Protein AF-A0A2H8TMP0-F1 (afdb_monomer)

Organism: NCBI:txid742174

Solvent-accessible surface area (backbone atoms only — not comparable to full-atom values): 11074 Å² total; per-residue (Å²): 130,72,68,74,51,62,49,35,22,49,79,47,75,59,90,95,45,82,45,76,42,84,32,70,68,44,37,45,66,55,44,53,64,48,29,54,49,44,22,52,50,39,60,74,67,67,59,86,64,59,90,84,58,78,95,50,99,81,73,74,83,62,83,86,60,62,72,85,33,55,68,43,33,42,49,52,23,41,54,64,54,39,77,79,48,58,71,69,58,41,55,52,44,39,62,72,67,71,54,81,86,74,75,82,75,85,64,93,67,77,91,74,78,91,70,84,85,77,88,81,79,88,76,91,76,86,89,80,91,82,91,79,82,90,71,94,69,84,75,82,72,47,74,66,56,52,52,53,53,56,72,48,68,86,60,81,59,75,70,63,77,74,55,83,88,126

pLDDT: mean 73.13, std 20.62, range [32.59, 95.75]

Radius of gyration: 30.81 Å; Cα contacts (8 Å, |Δi|>4): 69; chains: 1; bounding box: 45×56×95 Å

Structure (mmCIF, N/CA/C/O backbone):
data_AF-A0A2H8TMP0-F1
#
_entry.id   AF-A0A2H8TMP0-F1
#
loop_
_atom_site.group_PDB
_atom_site.id
_atom_site.type_symbol
_atom_site.label_atom_id
_atom_site.label_alt_id
_atom_site.label_comp_id
_atom_site.label_asym_id
_atom_site.label_entity_id
_atom_site.label_seq_id
_atom_site.pdbx_PDB_ins_code
_atom_site.Cartn_x
_atom_site.Cartn_y
_atom_site.Cartn_z
_atom_site.occupancy
_atom_site.B_iso_or_equiv
_atom_site.auth_seq_id
_atom_site.auth_comp_id
_atom_site.auth_asym_id
_atom_site.auth_atom_id
_atom_site.pdbx_PDB_model_num
ATOM 1 N N . GLU A 1 1 ? -9.820 -15.984 15.834 1.00 52.84 1 GLU A N 1
ATOM 2 C CA . GLU A 1 1 ? -9.566 -14.688 16.500 1.00 52.84 1 GLU A CA 1
ATOM 3 C C . GLU A 1 1 ? -9.460 -13.575 15.462 1.00 52.84 1 GLU A C 1
ATOM 5 O O . GLU A 1 1 ? -8.861 -13.791 14.416 1.00 52.84 1 GLU A O 1
ATOM 10 N N . LEU A 1 2 ? -10.019 -12.391 15.729 1.00 66.94 2 LEU A N 1
ATOM 11 C CA . LEU A 1 2 ? -9.933 -11.201 14.860 1.00 66.94 2 LEU A CA 1
ATOM 12 C C . LEU A 1 2 ? -8.581 -10.473 15.016 1.00 66.94 2 LEU A C 1
ATOM 14 O O . LEU A 1 2 ? -8.520 -9.249 15.112 1.00 66.94 2 LEU A O 1
ATOM 18 N N . SER A 1 3 ? -7.481 -11.224 15.083 1.00 77.44 3 SER A N 1
ATOM 19 C CA . SER A 1 3 ? -6.142 -10.696 15.383 1.00 77.44 3 SER A CA 1
ATOM 20 C C . SER A 1 3 ? -5.673 -9.680 14.338 1.00 77.4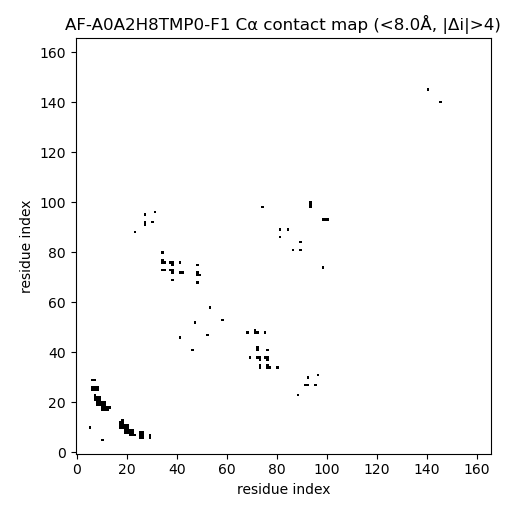4 3 SER A C 1
ATOM 22 O O . SER A 1 3 ? -5.032 -8.691 14.685 1.00 77.44 3 SER A O 1
ATOM 24 N N . ASN A 1 4 ? -6.097 -9.858 13.084 1.00 83.69 4 ASN A N 1
ATOM 25 C CA . ASN A 1 4 ? -5.810 -8.936 11.982 1.00 83.69 4 ASN A CA 1
ATOM 26 C C . ASN A 1 4 ? -6.542 -7.592 12.127 1.00 83.69 4 ASN A C 1
ATOM 28 O O . ASN A 1 4 ? -6.049 -6.568 11.668 1.00 83.69 4 ASN A O 1
ATOM 32 N N . LEU A 1 5 ? -7.698 -7.567 12.800 1.00 87.75 5 LEU A N 1
ATOM 33 C CA . LEU A 1 5 ? -8.506 -6.355 12.939 1.00 87.75 5 LEU A CA 1
ATOM 34 C C . LEU A 1 5 ? -7.856 -5.339 13.892 1.00 87.75 5 LEU A C 1
ATOM 36 O O . LEU A 1 5 ? -7.984 -4.137 13.686 1.00 87.75 5 LEU A O 1
ATOM 40 N N . LYS A 1 6 ? -7.072 -5.816 14.871 1.00 88.00 6 LYS A N 1
ATOM 41 C CA . LYS A 1 6 ? -6.282 -4.973 15.793 1.00 88.00 6 LYS A CA 1
ATOM 42 C C . LYS A 1 6 ? -5.271 -4.077 15.081 1.00 88.00 6 LYS A C 1
ATOM 44 O O . LYS A 1 6 ? -4.853 -3.075 15.646 1.00 88.00 6 LYS A O 1
ATOM 49 N N . GLN A 1 7 ? -4.871 -4.443 13.865 1.00 89.25 7 GLN A N 1
ATOM 50 C CA . GLN A 1 7 ? -3.881 -3.694 13.096 1.00 89.25 7 GLN A CA 1
ATOM 51 C C . GLN A 1 7 ? -4.466 -2.416 12.482 1.00 89.25 7 GLN A C 1
ATOM 53 O O . GLN A 1 7 ? -3.727 -1.474 12.241 1.00 89.25 7 GLN A O 1
ATOM 58 N N . ILE A 1 8 ? -5.782 -2.373 12.254 1.00 92.50 8 ILE A N 1
ATOM 59 C CA . ILE A 1 8 ? -6.472 -1.266 11.567 1.00 92.50 8 ILE A CA 1
ATOM 60 C C . ILE A 1 8 ? -7.535 -0.585 12.438 1.00 92.50 8 ILE A C 1
ATOM 62 O O . ILE A 1 8 ? -7.932 0.550 12.181 1.00 92.50 8 ILE A O 1
ATOM 66 N N . ALA A 1 9 ? -8.020 -1.270 13.472 1.00 92.81 9 ALA A N 1
ATOM 67 C CA . ALA A 1 9 ? -9.114 -0.812 14.308 1.00 92.81 9 ALA A CA 1
ATOM 68 C C . ALA A 1 9 ? -8.753 -0.894 15.792 1.00 92.81 9 ALA A C 1
ATOM 70 O O . ALA A 1 9 ? -8.113 -1.836 16.264 1.00 92.81 9 ALA A O 1
ATOM 71 N N . THR A 1 10 ? -9.223 0.096 16.540 1.00 91.56 10 THR A N 1
ATOM 72 C CA . THR A 1 10 ? -9.114 0.144 17.993 1.00 91.56 10 THR A CA 1
ATOM 73 C C . THR A 1 10 ? -10.273 -0.635 18.606 1.00 91.56 10 THR A C 1
ATOM 75 O O . THR A 1 10 ? -11.440 -0.388 18.288 1.00 91.56 10 THR A O 1
ATOM 78 N N . LYS A 1 11 ? -9.953 -1.568 19.504 1.00 91.38 11 LYS A N 1
ATOM 79 C CA . LYS A 1 11 ? -10.942 -2.310 20.291 1.00 91.38 11 LYS A CA 1
ATOM 80 C C . LYS A 1 11 ? -11.440 -1.433 21.443 1.00 91.38 11 LYS A C 1
ATOM 82 O O . LYS A 1 11 ? -10.630 -0.866 22.172 1.00 91.38 11 LYS A O 1
ATOM 87 N N . LYS A 1 12 ? -12.756 -1.346 21.621 1.00 91.44 12 LYS A N 1
ATOM 88 C CA . LYS A 1 12 ? -13.413 -0.747 22.788 1.00 91.44 12 LYS A CA 1
ATOM 89 C C . LYS A 1 12 ? -14.350 -1.776 23.403 1.00 91.44 12 LYS A C 1
ATOM 91 O O . LYS A 1 12 ? -15.106 -2.422 22.686 1.00 91.44 12 LYS A O 1
ATOM 96 N N . GLU A 1 13 ? -14.288 -1.926 24.716 1.00 92.12 13 GLU A N 1
ATOM 97 C CA . GLU A 1 13 ? -15.135 -2.854 25.466 1.00 92.12 13 GLU A CA 1
ATOM 98 C C . GLU A 1 13 ? -16.110 -2.044 26.315 1.00 92.12 13 GLU A C 1
ATOM 100 O O . GLU A 1 13 ? -15.704 -1.117 27.017 1.00 92.12 13 GLU A O 1
ATOM 105 N N . VAL A 1 14 ? -17.401 -2.355 26.203 1.00 90.88 14 VAL A N 1
ATOM 106 C CA . VAL A 1 14 ? -18.466 -1.722 26.988 1.00 90.88 14 VAL A CA 1
ATOM 107 C C . VAL A 1 14 ? -19.336 -2.838 27.558 1.00 90.88 14 VAL A C 1
ATOM 109 O O . VAL A 1 14 ? -20.162 -3.408 26.846 1.00 90.88 14 VAL A O 1
ATOM 112 N N . GLY A 1 15 ? -19.116 -3.178 28.830 1.00 90.75 15 GLY A N 1
ATOM 113 C CA . GLY A 1 15 ? -19.715 -4.367 29.444 1.00 90.75 15 GLY A CA 1
ATOM 114 C C . GLY A 1 15 ? -19.300 -5.632 28.688 1.00 90.75 15 GLY A C 1
ATOM 115 O O . GLY A 1 15 ? -18.109 -5.864 28.492 1.00 90.75 15 GLY A O 1
ATOM 116 N N . ASP A 1 16 ? -20.283 -6.384 28.194 1.00 92.00 16 ASP A N 1
ATOM 117 C CA . ASP A 1 16 ? -20.067 -7.636 27.453 1.00 92.00 16 ASP A CA 1
ATOM 118 C C . ASP A 1 16 ? -19.915 -7.433 25.930 1.00 92.00 16 ASP A C 1
ATOM 120 O O . ASP A 1 16 ? -19.735 -8.392 25.175 1.00 92.00 16 ASP A O 1
ATOM 124 N N . LEU A 1 17 ? -19.992 -6.188 25.444 1.00 91.56 17 LEU A N 1
ATOM 125 C CA . LEU A 1 17 ? -19.909 -5.866 24.019 1.00 91.56 17 LEU A CA 1
ATOM 126 C C . LEU A 1 17 ? -18.490 -5.452 23.619 1.00 91.56 17 LEU A C 1
ATOM 128 O O . LEU A 1 17 ? -17.899 -4.528 24.182 1.00 91.56 17 LEU A O 1
ATOM 132 N N . ILE A 1 18 ? -17.975 -6.097 22.567 1.00 90.44 18 ILE A N 1
ATOM 133 C CA . ILE A 1 18 ? -16.720 -5.728 21.908 1.00 90.44 18 ILE A CA 1
ATOM 134 C C . ILE A 1 18 ? -17.044 -4.901 20.662 1.00 90.44 18 ILE A C 1
ATOM 136 O O . ILE A 1 18 ? -17.572 -5.418 19.678 1.00 90.44 18 ILE A O 1
ATOM 140 N N . LEU A 1 19 ? -16.672 -3.625 20.688 1.00 90.81 19 LEU A N 1
ATOM 141 C CA . LEU A 1 19 ? -16.797 -2.697 19.571 1.00 90.81 19 LEU A CA 1
ATOM 142 C C . LEU A 1 19 ? -15.436 -2.492 18.905 1.00 90.81 19 LEU A C 1
ATOM 144 O O . LEU A 1 19 ? -14.405 -2.370 19.570 1.00 90.81 19 LEU A O 1
ATOM 148 N N . TRP A 1 20 ? -15.439 -2.409 17.580 1.00 91.75 20 TRP A N 1
ATOM 149 C CA . TRP A 1 20 ? -14.254 -2.096 16.791 1.00 91.75 20 TRP A CA 1
ATOM 150 C C . TRP A 1 20 ? -14.464 -0.771 16.086 1.00 91.75 20 TRP A C 1
ATOM 152 O O . TRP A 1 20 ? -15.414 -0.608 15.325 1.00 91.75 20 TRP A O 1
ATOM 162 N N . GLN A 1 21 ? -13.574 0.177 16.349 1.00 93.06 21 GLN A N 1
ATOM 163 C CA . GLN A 1 21 ? -13.597 1.483 15.715 1.00 93.06 21 GLN A CA 1
ATOM 164 C C . GLN A 1 21 ? -12.416 1.594 14.758 1.00 93.06 21 GLN A C 1
ATOM 166 O O . GLN A 1 21 ? -11.271 1.424 15.173 1.00 93.06 21 GLN A O 1
ATOM 171 N N . TYR A 1 22 ? -12.691 1.899 13.490 1.00 93.81 22 TYR A N 1
ATOM 172 C CA . TYR A 1 22 ? -11.648 2.169 12.503 1.00 93.81 22 TYR A CA 1
ATOM 173 C C . TYR A 1 22 ? -10.728 3.302 12.975 1.00 93.81 22 TYR A C 1
ATOM 175 O O . TYR A 1 22 ? -11.200 4.326 13.475 1.00 93.81 22 TYR A O 1
ATOM 183 N N . ASN A 1 23 ? -9.421 3.108 12.808 1.00 93.50 23 ASN A N 1
ATOM 184 C CA . ASN A 1 23 ? -8.413 4.107 13.112 1.00 93.50 23 ASN A CA 1
ATOM 185 C C . ASN A 1 23 ? -7.482 4.281 11.910 1.00 93.50 23 ASN A C 1
ATOM 187 O O . ASN A 1 23 ? -6.713 3.389 11.547 1.00 93.50 23 ASN A O 1
ATOM 191 N N . GLU A 1 24 ? -7.541 5.466 11.312 1.00 92.88 24 GLU A N 1
ATOM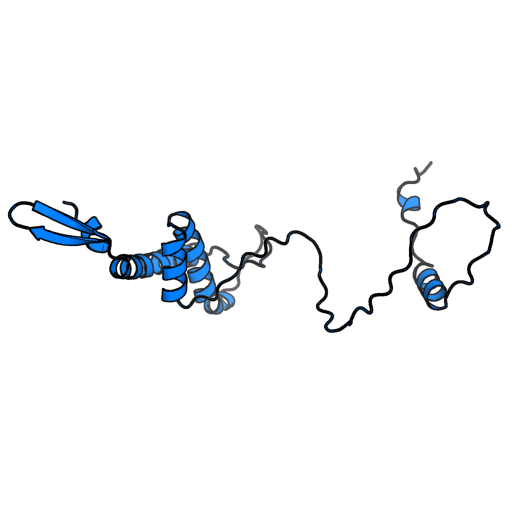 192 C CA . GLU A 1 24 ? -6.737 5.808 10.145 1.00 92.88 24 GLU A CA 1
ATOM 193 C C . GLU A 1 24 ? -5.235 5.754 10.443 1.00 92.88 24 GLU A C 1
ATOM 195 O O . GLU A 1 24 ? -4.486 5.192 9.653 1.00 92.88 24 GLU A O 1
ATOM 200 N N . LYS A 1 25 ? -4.788 6.232 11.612 1.00 92.69 25 LYS A N 1
ATOM 201 C CA . LYS A 1 25 ? -3.359 6.233 11.975 1.00 92.69 25 LYS A CA 1
ATOM 202 C C . LYS A 1 25 ? -2.784 4.820 12.012 1.00 92.69 25 LYS A C 1
ATOM 204 O O . LYS A 1 25 ? -1.768 4.557 11.379 1.00 92.69 25 LYS A O 1
ATOM 209 N N . ASN A 1 26 ? -3.491 3.901 12.671 1.00 92.81 26 ASN A N 1
ATOM 210 C CA . ASN A 1 26 ? -3.094 2.494 12.736 1.00 92.81 26 ASN A CA 1
ATOM 211 C C . ASN A 1 26 ? -3.060 1.866 11.335 1.00 92.81 26 ASN A C 1
ATOM 213 O O . ASN A 1 26 ? -2.177 1.077 11.017 1.00 92.81 26 ASN A O 1
ATOM 217 N N . THR A 1 27 ? -4.009 2.249 10.477 1.00 93.81 27 THR A N 1
ATOM 218 C CA . THR A 1 27 ? -4.074 1.762 9.096 1.00 93.81 27 THR A CA 1
ATOM 219 C C . THR A 1 27 ? -2.873 2.231 8.275 1.00 93.81 27 THR A C 1
ATOM 221 O O . THR A 1 27 ? -2.296 1.427 7.546 1.00 93.81 27 THR A O 1
ATOM 224 N N . LEU A 1 28 ? -2.454 3.491 8.423 1.00 93.88 28 LEU A N 1
ATOM 225 C CA . LEU A 1 28 ? -1.257 4.021 7.765 1.00 93.88 28 LEU A CA 1
ATOM 226 C C . LEU A 1 28 ? 0.011 3.304 8.248 1.00 93.88 28 LEU A C 1
ATOM 228 O O . LEU A 1 28 ? 0.768 2.795 7.425 1.00 93.88 28 LEU A O 1
ATOM 232 N N . GLU A 1 29 ? 0.182 3.155 9.564 1.00 93.38 29 GLU A N 1
ATOM 233 C CA . GLU A 1 29 ? 1.308 2.415 10.156 1.00 93.38 29 GLU A CA 1
ATOM 234 C C . GLU A 1 29 ? 1.350 0.947 9.708 1.00 93.38 29 GLU A C 1
ATOM 236 O O . GLU A 1 29 ? 2.423 0.369 9.541 1.00 93.38 29 GLU A O 1
ATOM 241 N N . TRP A 1 30 ? 0.189 0.333 9.476 1.00 94.25 30 TRP A N 1
ATOM 242 C CA . TRP A 1 30 ? 0.089 -1.030 8.962 1.00 94.25 30 TRP A CA 1
ATOM 243 C C . TRP A 1 30 ? 0.393 -1.144 7.460 1.00 94.25 30 TRP A C 1
ATOM 245 O O . TRP A 1 30 ? 0.892 -2.183 7.011 1.00 94.25 30 TRP A O 1
ATOM 255 N N . LEU A 1 31 ? 0.111 -0.102 6.672 1.00 94.94 31 LEU A N 1
ATOM 256 C CA . LEU A 1 31 ? 0.354 -0.074 5.226 1.00 94.94 31 LEU A CA 1
ATOM 257 C C . LEU A 1 31 ? 1.822 0.185 4.876 1.00 94.94 31 LEU A C 1
ATOM 259 O O . LEU A 1 31 ? 2.334 -0.457 3.958 1.00 94.94 31 LEU A O 1
ATOM 263 N N . THR A 1 32 ? 2.528 1.035 5.623 1.00 93.31 32 THR A N 1
ATOM 264 C CA . THR A 1 32 ? 3.954 1.340 5.400 1.00 93.31 32 THR A CA 1
ATOM 265 C C . THR A 1 32 ? 4.838 0.086 5.250 1.00 93.31 32 THR A C 1
ATOM 267 O O . THR A 1 32 ? 5.446 -0.094 4.192 1.00 93.31 32 THR A O 1
ATOM 270 N N . PRO A 1 33 ? 4.850 -0.880 6.194 1.00 94.56 33 PRO A N 1
ATOM 271 C CA . PRO A 1 33 ? 5.671 -2.083 6.055 1.00 94.56 33 PRO A CA 1
ATOM 272 C C . PRO A 1 33 ? 5.195 -3.017 4.934 1.00 94.56 33 PRO A C 1
ATOM 274 O O . PRO A 1 33 ? 5.934 -3.915 4.526 1.00 94.56 33 PRO A O 1
ATOM 277 N N . LYS A 1 34 ? 3.959 -2.870 4.440 1.00 95.00 34 LYS A N 1
ATOM 278 C CA . LYS A 1 34 ? 3.478 -3.628 3.278 1.00 95.00 34 LYS A CA 1
ATOM 279 C C . LYS A 1 34 ? 4.036 -3.066 1.983 1.00 95.00 34 LYS A C 1
ATOM 281 O O . LYS A 1 34 ? 4.471 -3.856 1.150 1.00 95.00 34 LYS A O 1
ATOM 286 N N . ILE A 1 35 ? 4.083 -1.744 1.854 1.00 95.31 35 ILE A N 1
ATOM 287 C CA . ILE A 1 35 ? 4.734 -1.074 0.725 1.00 95.31 35 ILE A CA 1
ATOM 288 C C . ILE A 1 35 ? 6.201 -1.487 0.661 1.00 95.31 35 ILE A C 1
ATOM 290 O O . ILE 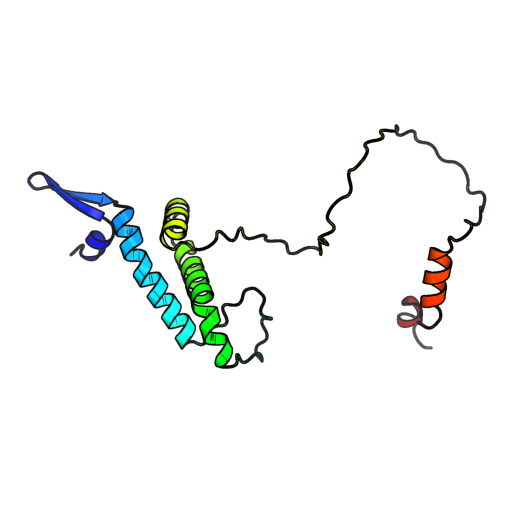A 1 35 ? 6.651 -1.949 -0.383 1.00 95.31 35 ILE A O 1
ATOM 294 N N . ASP A 1 36 ? 6.911 -1.460 1.790 1.00 93.94 36 ASP A N 1
ATOM 295 C CA . ASP A 1 36 ? 8.316 -1.881 1.837 1.00 93.94 36 ASP A CA 1
ATOM 296 C C . ASP A 1 36 ? 8.509 -3.349 1.436 1.00 93.94 36 ASP A C 1
ATOM 298 O O . ASP A 1 36 ? 9.484 -3.704 0.773 1.00 93.94 36 ASP A O 1
ATOM 302 N N . LYS A 1 37 ? 7.583 -4.235 1.823 1.00 95.75 37 LYS A N 1
ATOM 303 C CA . LYS A 1 37 ? 7.622 -5.645 1.406 1.00 95.75 37 LYS A CA 1
ATOM 304 C C . LYS A 1 37 ? 7.425 -5.788 -0.098 1.00 95.75 37 LYS A C 1
ATOM 306 O O . LYS A 1 37 ? 8.165 -6.544 -0.719 1.00 95.75 37 LYS A O 1
ATOM 311 N N . VAL A 1 38 ? 6.461 -5.073 -0.674 1.00 95.38 38 VAL A N 1
ATOM 312 C CA . VAL A 1 38 ? 6.222 -5.090 -2.122 1.00 95.38 38 VAL A CA 1
ATOM 313 C C . VAL A 1 38 ? 7.435 -4.520 -2.859 1.00 95.38 38 VAL A C 1
ATOM 315 O O . VAL A 1 38 ? 7.930 -5.171 -3.773 1.00 95.38 38 VAL A O 1
ATOM 318 N N . ALA A 1 39 ? 7.998 -3.399 -2.401 1.00 93.12 39 ALA A N 1
ATOM 319 C CA . ALA A 1 39 ? 9.224 -2.820 -2.951 1.00 93.12 39 ALA A CA 1
ATOM 320 C C . ALA A 1 39 ? 10.385 -3.829 -2.959 1.00 93.12 39 ALA A C 1
ATOM 322 O O . ALA A 1 39 ? 11.020 -4.036 -3.991 1.00 93.12 39 ALA A O 1
ATOM 323 N N . LYS A 1 40 ? 10.607 -4.550 -1.852 1.00 93.25 40 LYS A N 1
ATOM 324 C CA . LYS A 1 40 ? 11.631 -5.608 -1.777 1.00 93.25 40 LYS A CA 1
ATOM 325 C C . LYS A 1 40 ? 11.392 -6.741 -2.772 1.00 93.25 40 LYS A C 1
ATOM 327 O O . LYS A 1 40 ? 12.342 -7.235 -3.371 1.00 93.25 40 LYS A O 1
ATOM 332 N N . VAL A 1 41 ? 10.141 -7.166 -2.953 1.00 94.19 41 VAL A N 1
ATOM 333 C CA . VAL A 1 41 ? 9.802 -8.208 -3.933 1.00 94.19 41 VAL A CA 1
ATOM 334 C C . VAL A 1 41 ? 10.080 -7.724 -5.357 1.00 94.19 41 VAL A C 1
ATOM 336 O O . VAL A 1 41 ? 10.681 -8.470 -6.126 1.00 94.19 41 VAL A O 1
ATOM 339 N N . LEU A 1 42 ? 9.722 -6.480 -5.686 1.00 90.94 42 LEU A N 1
ATOM 340 C CA . LEU A 1 42 ? 9.977 -5.884 -7.002 1.00 90.94 42 LEU A CA 1
ATOM 341 C C . LEU A 1 42 ? 11.478 -5.826 -7.324 1.00 90.94 42 LEU A C 1
ATOM 343 O O . LEU A 1 42 ? 11.881 -6.189 -8.429 1.00 90.94 42 LEU A O 1
ATOM 347 N N . VAL A 1 43 ? 12.301 -5.445 -6.340 1.00 89.38 43 VAL A N 1
ATOM 348 C CA . VAL A 1 43 ? 13.768 -5.437 -6.457 1.00 89.38 43 VAL A CA 1
ATOM 349 C C . VAL A 1 43 ? 14.309 -6.853 -6.660 1.00 89.38 43 VAL A C 1
ATOM 351 O O . VAL A 1 43 ? 15.087 -7.088 -7.582 1.00 89.38 43 VAL A O 1
ATOM 354 N N . ASN A 1 44 ? 13.862 -7.818 -5.850 1.00 89.38 44 ASN A N 1
ATOM 355 C CA . ASN A 1 44 ? 14.305 -9.214 -5.949 1.00 89.38 44 ASN A CA 1
ATOM 356 C C . ASN A 1 44 ? 13.934 -9.856 -7.292 1.00 89.38 44 ASN A C 1
ATOM 358 O O . ASN A 1 44 ? 14.677 -10.685 -7.809 1.00 89.38 44 ASN A O 1
ATOM 362 N N . GLN A 1 45 ? 12.784 -9.482 -7.853 1.00 89.12 45 GLN A N 1
ATOM 363 C CA . GLN A 1 45 ? 12.321 -9.951 -9.159 1.00 89.12 45 GLN A CA 1
ATOM 364 C C . GLN A 1 45 ? 12.937 -9.174 -10.333 1.00 89.12 45 GLN A C 1
ATOM 366 O O . GLN A 1 45 ? 12.652 -9.505 -11.481 1.00 89.12 45 GLN A O 1
ATOM 371 N N . GLN A 1 46 ? 13.776 -8.166 -10.062 1.00 83.00 46 GLN A N 1
ATOM 372 C CA . GLN A 1 46 ? 14.401 -7.294 -11.062 1.00 83.00 46 GLN A CA 1
ATOM 373 C C . GLN A 1 46 ? 13.382 -6.658 -12.024 1.00 83.00 46 GLN A C 1
ATOM 375 O O . GLN A 1 46 ? 13.637 -6.509 -13.222 1.00 83.00 46 GLN A O 1
ATOM 380 N N . ILE A 1 47 ? 12.207 -6.287 -11.503 1.00 84.31 47 ILE A N 1
ATOM 381 C CA . ILE A 1 47 ? 11.155 -5.646 -12.295 1.00 84.31 47 ILE A CA 1
ATOM 382 C C . ILE A 1 47 ? 11.552 -4.198 -12.569 1.00 84.31 47 ILE A C 1
ATOM 384 O O . ILE A 1 47 ? 11.856 -3.436 -11.657 1.00 84.31 47 ILE A O 1
ATOM 388 N N . ASN A 1 48 ? 11.509 -3.792 -13.835 1.00 83.38 48 ASN A N 1
ATOM 389 C CA . ASN A 1 48 ? 11.777 -2.411 -14.206 1.00 83.38 48 ASN A CA 1
ATOM 390 C C . ASN A 1 48 ? 10.586 -1.507 -13.840 1.00 83.38 48 ASN A C 1
ATOM 392 O O . ASN A 1 48 ? 9.521 -1.619 -14.442 1.00 83.38 48 ASN A O 1
ATOM 396 N N . VAL A 1 49 ? 10.791 -0.601 -12.882 1.00 83.19 49 VAL A N 1
ATOM 397 C CA . VAL A 1 49 ? 9.784 0.361 -12.388 1.00 83.19 49 VAL A CA 1
ATOM 398 C C . VAL A 1 49 ? 9.890 1.753 -13.022 1.00 83.19 49 VAL A C 1
ATOM 400 O O . VAL A 1 49 ? 9.167 2.672 -12.643 1.00 83.19 49 VAL A O 1
ATOM 403 N N . ASN A 1 50 ? 10.788 1.942 -13.993 1.00 78.75 50 ASN A N 1
ATOM 404 C CA . ASN A 1 50 ? 10.969 3.233 -14.649 1.00 78.75 50 ASN A CA 1
ATOM 405 C C . ASN A 1 50 ? 9.805 3.523 -15.616 1.00 78.75 50 ASN A C 1
ATOM 407 O O . ASN A 1 50 ? 9.664 2.865 -16.648 1.00 78.75 50 ASN A O 1
ATOM 411 N N . GLN A 1 51 ? 9.015 4.558 -15.309 1.00 69.12 51 GLN A N 1
ATOM 412 C CA . GLN A 1 51 ? 7.849 4.998 -16.092 1.00 69.12 51 GLN A CA 1
ATOM 413 C C . GLN A 1 51 ? 8.193 5.405 -17.539 1.00 69.12 51 GLN A C 1
ATOM 415 O O . GLN A 1 51 ? 7.344 5.342 -18.427 1.00 69.12 51 GLN A O 1
ATOM 420 N N . ASN A 1 52 ? 9.442 5.803 -17.793 1.00 68.31 52 ASN A N 1
ATOM 421 C CA . ASN A 1 52 ? 9.939 6.239 -19.097 1.00 68.31 52 ASN A CA 1
ATOM 422 C C . ASN A 1 52 ? 10.772 5.167 -19.813 1.00 68.31 52 ASN A C 1
ATOM 424 O O . ASN A 1 52 ? 11.239 5.408 -20.930 1.00 68.31 52 ASN A O 1
ATOM 428 N N . ALA A 1 53 ? 10.999 4.004 -19.197 1.00 65.50 53 ALA A N 1
ATOM 429 C CA . ALA A 1 53 ? 11.775 2.956 -19.837 1.00 65.50 53 ALA A CA 1
ATOM 430 C C . ALA A 1 53 ? 10.972 2.282 -20.954 1.00 65.50 53 ALA A C 1
ATOM 432 O O . ALA A 1 53 ? 9.803 1.928 -20.804 1.00 65.50 53 ALA A O 1
ATOM 433 N N . ALA A 1 54 ? 11.630 2.076 -22.095 1.00 58.12 54 ALA A N 1
ATOM 434 C CA . ALA A 1 54 ? 11.054 1.327 -23.197 1.00 58.12 54 ALA A CA 1
ATOM 435 C C . ALA A 1 54 ? 10.773 -0.120 -22.755 1.00 58.12 54 ALA A C 1
ATOM 437 O O . ALA A 1 54 ? 11.681 -0.831 -22.317 1.00 58.12 54 ALA A O 1
ATOM 438 N N . ILE A 1 55 ? 9.520 -0.558 -22.913 1.00 58.31 55 ILE A N 1
ATOM 439 C CA . ILE A 1 55 ? 9.057 -1.927 -22.647 1.00 58.31 55 ILE A CA 1
ATOM 440 C C . ILE A 1 55 ? 9.593 -2.836 -23.762 1.00 58.31 55 ILE A C 1
ATOM 442 O O . ILE A 1 55 ? 8.874 -3.227 -24.676 1.00 58.31 55 ILE A O 1
ATOM 446 N N . SER A 1 56 ? 10.894 -3.113 -23.752 1.00 62.59 56 SER A 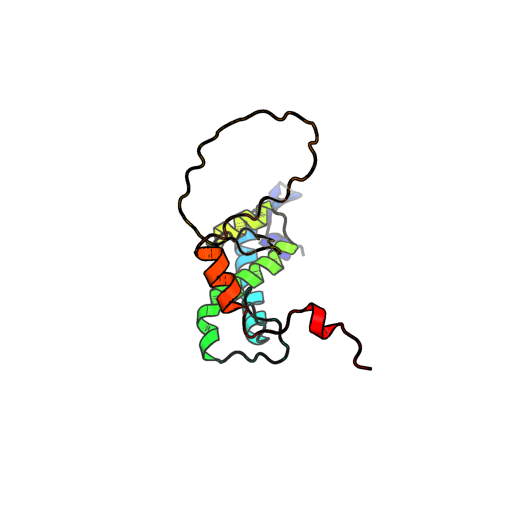N 1
ATOM 447 C CA . SER A 1 56 ? 11.496 -4.098 -24.649 1.00 62.59 56 SER A CA 1
ATOM 448 C C . SER A 1 56 ? 11.982 -5.285 -23.833 1.00 62.59 56 SER A C 1
ATOM 450 O O . SER A 1 56 ? 12.668 -5.121 -22.825 1.00 62.59 56 SER A O 1
ATOM 452 N N . SER A 1 57 ? 11.653 -6.492 -24.289 1.00 56.97 57 SER A N 1
ATOM 453 C CA . SER A 1 57 ? 12.062 -7.757 -23.664 1.00 56.97 57 SER A CA 1
ATOM 454 C C . SER A 1 57 ? 13.582 -7.962 -23.628 1.00 56.97 57 SER A C 1
ATOM 456 O O . SER A 1 57 ? 14.066 -8.876 -22.969 1.00 56.97 57 SER A O 1
ATOM 458 N N . SER A 1 58 ? 14.342 -7.138 -24.356 1.00 64.69 58 SER A N 1
ATOM 459 C CA . SER A 1 58 ? 15.801 -7.216 -24.469 1.00 64.69 58 SER A CA 1
ATOM 460 C C . SER A 1 58 ? 16.547 -6.236 -23.559 1.00 64.69 58 SER A C 1
ATOM 462 O O . SER A 1 58 ? 17.776 -6.278 -23.522 1.00 64.69 58 SER A O 1
ATOM 464 N N . PHE A 1 59 ? 15.853 -5.352 -22.836 1.00 64.56 59 PHE A N 1
ATOM 465 C CA . PHE A 1 59 ? 16.509 -4.381 -21.964 1.00 64.56 59 PHE A CA 1
ATOM 466 C C . PHE A 1 59 ? 16.957 -5.041 -20.654 1.00 64.56 59 PHE A C 1
ATOM 468 O O . PHE A 1 59 ? 16.134 -5.457 -19.842 1.00 64.56 59 PHE A O 1
ATOM 475 N N . LYS A 1 60 ? 18.275 -5.130 -20.448 1.00 60.91 60 LYS A N 1
ATOM 476 C CA . LYS A 1 60 ? 18.886 -5.559 -19.184 1.00 60.91 60 LYS A CA 1
ATOM 477 C C . LYS A 1 60 ? 19.427 -4.333 -18.455 1.00 60.91 60 LYS A C 1
ATOM 479 O O . LYS A 1 60 ? 20.257 -3.612 -19.004 1.00 60.91 60 LYS A O 1
ATOM 484 N N . LEU A 1 61 ? 18.954 -4.104 -17.233 1.00 58.38 61 LEU A N 1
ATOM 485 C CA . LEU A 1 61 ? 19.465 -3.046 -16.361 1.00 58.38 61 LEU A CA 1
ATOM 486 C C . LEU A 1 61 ? 20.886 -3.393 -15.896 1.00 58.38 61 LEU A C 1
ATOM 488 O O . LEU A 1 61 ? 21.152 -4.528 -15.504 1.00 58.38 61 LEU A O 1
ATOM 492 N N . SER A 1 62 ? 21.796 -2.418 -15.927 1.00 59.03 62 SER A N 1
ATOM 493 C CA . SER A 1 62 ? 23.098 -2.539 -15.269 1.00 59.03 62 SER A CA 1
ATOM 494 C C . SER A 1 62 ? 22.944 -2.348 -13.758 1.00 59.03 62 SER A C 1
ATOM 496 O O . SER A 1 62 ? 22.185 -1.486 -13.312 1.00 59.03 62 SER A O 1
ATOM 498 N N . GLU A 1 63 ? 23.707 -3.111 -12.973 1.00 58.28 63 GLU A N 1
ATOM 499 C CA . GLU A 1 63 ? 23.663 -3.145 -11.498 1.00 58.28 63 GLU A CA 1
ATOM 500 C C . GLU A 1 63 ? 23.809 -1.762 -10.832 1.00 58.28 63 GLU A C 1
ATOM 502 O O . GLU A 1 63 ? 23.280 -1.505 -9.756 1.00 58.28 63 GLU A O 1
ATOM 507 N N . THR A 1 64 ? 24.452 -0.818 -11.516 1.00 55.88 64 THR A N 1
ATOM 508 C CA . THR A 1 64 ? 24.687 0.559 -11.063 1.00 55.88 64 THR A CA 1
ATOM 509 C C . THR A 1 64 ? 23.455 1.477 -11.072 1.00 55.88 64 THR A C 1
ATOM 511 O O . THR A 1 64 ? 23.494 2.529 -10.440 1.00 55.88 64 THR A O 1
ATOM 514 N N . ILE A 1 65 ? 22.351 1.110 -11.737 1.00 56.81 65 ILE A N 1
ATOM 515 C CA . ILE A 1 65 ? 21.108 1.921 -11.806 1.00 56.81 65 ILE A CA 1
ATOM 516 C C . ILE A 1 65 ? 20.161 1.621 -10.617 1.00 56.81 65 ILE A C 1
ATOM 518 O O . ILE A 1 65 ? 19.173 2.319 -10.384 1.00 56.81 65 ILE A O 1
ATOM 522 N N . ILE A 1 66 ? 20.478 0.599 -9.816 1.00 55.12 66 ILE A N 1
ATOM 523 C CA . ILE A 1 66 ? 19.589 0.033 -8.787 1.00 55.12 66 ILE A CA 1
ATOM 524 C C . ILE A 1 66 ? 19.463 0.935 -7.536 1.00 55.12 66 ILE A C 1
ATOM 526 O O . ILE A 1 66 ? 18.496 0.844 -6.786 1.00 55.12 66 ILE A O 1
ATOM 530 N N . HIS A 1 67 ? 20.403 1.855 -7.300 1.00 49.44 67 HIS A N 1
ATOM 531 C CA . HIS A 1 67 ? 20.389 2.683 -6.083 1.00 49.44 67 HIS A CA 1
ATOM 532 C C . HIS A 1 67 ? 19.566 3.971 -6.202 1.00 49.44 67 HIS A C 1
ATOM 534 O O . HIS A 1 67 ? 18.967 4.402 -5.222 1.00 49.44 67 HIS A O 1
ATOM 540 N N . SER A 1 68 ? 19.462 4.560 -7.393 1.00 55.59 68 SER A N 1
ATOM 541 C CA . SER A 1 68 ? 18.571 5.700 -7.661 1.00 55.59 68 SER A CA 1
ATOM 542 C C . SER A 1 68 ? 17.102 5.285 -7.862 1.00 55.59 68 SER A C 1
ATOM 544 O O . SER A 1 68 ? 16.252 6.133 -8.132 1.00 55.59 68 SER A O 1
ATOM 546 N N . THR A 1 69 ? 16.790 3.990 -7.722 1.00 69.06 69 THR A N 1
ATOM 547 C CA . THR A 1 69 ? 15.459 3.407 -7.940 1.00 69.06 69 THR A CA 1
ATOM 548 C C . THR A 1 69 ? 14.685 3.079 -6.658 1.00 69.06 69 THR A C 1
ATOM 550 O O . THR A 1 69 ? 13.503 2.791 -6.785 1.00 69.06 69 THR A O 1
ATOM 553 N N . ASP A 1 70 ? 15.245 3.152 -5.438 1.00 81.62 70 ASP A N 1
ATOM 554 C CA . ASP A 1 70 ? 14.499 2.774 -4.208 1.00 81.62 70 ASP A CA 1
ATOM 555 C C . ASP A 1 70 ? 13.191 3.570 -4.042 1.00 81.62 70 ASP A C 1
ATOM 557 O O . ASP A 1 70 ? 12.128 2.996 -3.808 1.00 81.62 70 ASP A O 1
ATOM 561 N N . GLU A 1 71 ? 13.240 4.884 -4.272 1.00 85.06 71 GLU A N 1
ATOM 562 C CA . GLU A 1 71 ? 12.050 5.743 -4.265 1.00 85.06 71 GLU A CA 1
ATOM 563 C C . GLU A 1 71 ? 11.062 5.371 -5.386 1.00 85.06 71 GLU A C 1
ATOM 565 O O . GLU A 1 71 ? 9.852 5.363 -5.174 1.00 85.06 71 GLU A O 1
ATOM 570 N N . GLN A 1 72 ? 11.563 4.982 -6.564 1.00 85.62 72 GLN A N 1
ATOM 571 C CA . GLN A 1 72 ? 10.733 4.540 -7.692 1.00 85.62 72 GLN A CA 1
ATOM 572 C C . GLN A 1 72 ? 10.055 3.195 -7.399 1.00 85.62 72 GLN A C 1
ATOM 574 O O . GLN A 1 72 ? 8.881 3.019 -7.713 1.00 85.62 72 GLN A O 1
ATOM 579 N N . TYR A 1 73 ? 10.753 2.262 -6.746 1.00 89.75 73 TYR A N 1
ATOM 580 C CA . TYR A 1 73 ? 10.182 0.994 -6.295 1.00 89.75 73 TYR A CA 1
ATOM 581 C C . TYR A 1 73 ? 9.135 1.213 -5.208 1.00 89.75 73 TYR A C 1
ATOM 583 O O . TYR A 1 73 ? 8.073 0.598 -5.264 1.00 89.75 73 TYR A O 1
ATOM 591 N N . LYS A 1 74 ? 9.395 2.110 -4.250 1.00 90.88 74 LYS A N 1
ATOM 592 C CA . LYS A 1 74 ? 8.404 2.519 -3.245 1.00 90.88 74 LYS A CA 1
ATOM 593 C C . LYS A 1 74 ? 7.182 3.155 -3.888 1.00 90.88 74 LYS A C 1
ATOM 595 O O . LYS A 1 74 ? 6.065 2.829 -3.499 1.00 90.88 74 LYS A O 1
ATOM 600 N N . ARG A 1 75 ? 7.380 4.006 -4.896 1.00 90.12 75 ARG A N 1
ATOM 601 C CA . ARG A 1 75 ? 6.286 4.619 -5.645 1.00 90.12 75 ARG A CA 1
ATOM 602 C C . ARG A 1 75 ? 5.451 3.576 -6.379 1.00 90.12 75 ARG A C 1
ATOM 604 O O . ARG A 1 75 ? 4.245 3.528 -6.186 1.00 90.12 75 ARG A O 1
ATOM 611 N N . TYR A 1 76 ? 6.093 2.686 -7.122 1.00 91.19 76 TYR A N 1
ATOM 612 C CA . TYR A 1 76 ? 5.402 1.614 -7.832 1.00 91.19 76 TYR A CA 1
ATOM 613 C C . TYR A 1 76 ? 4.677 0.654 -6.872 1.00 91.19 76 TYR A C 1
ATOM 615 O O . TYR A 1 76 ? 3.552 0.233 -7.126 1.00 91.19 76 TYR A O 1
ATOM 623 N N . ALA A 1 77 ? 5.282 0.344 -5.722 1.00 93.75 77 ALA A N 1
ATOM 624 C CA . ALA A 1 77 ? 4.647 -0.442 -4.668 1.00 93.75 77 ALA A CA 1
ATOM 625 C C . ALA A 1 77 ? 3.424 0.266 -4.062 1.00 93.75 77 ALA A C 1
ATOM 627 O O . ALA A 1 77 ? 2.411 -0.386 -3.800 1.00 93.75 77 ALA A O 1
ATOM 628 N N . TYR A 1 78 ? 3.507 1.584 -3.850 1.00 93.94 78 TYR A N 1
ATOM 629 C CA . TYR A 1 78 ? 2.369 2.402 -3.441 1.00 93.94 78 TYR A CA 1
ATOM 630 C C . TYR A 1 78 ? 1.253 2.350 -4.489 1.00 93.94 78 TYR A C 1
ATOM 632 O O . TYR A 1 78 ? 0.116 2.089 -4.107 1.00 93.94 78 TYR A O 1
ATOM 640 N N . ASP A 1 79 ? 1.568 2.511 -5.778 1.00 91.69 79 ASP A N 1
ATOM 641 C CA . ASP A 1 79 ? 0.577 2.490 -6.861 1.00 91.69 79 ASP A CA 1
ATOM 642 C C . ASP A 1 79 ? -0.177 1.148 -6.875 1.00 91.69 79 ASP A C 1
ATOM 644 O O . ASP A 1 79 ? -1.405 1.140 -6.800 1.00 91.69 79 ASP A O 1
ATOM 648 N N . ILE A 1 80 ? 0.540 0.016 -6.795 1.00 93.81 80 ILE A N 1
ATOM 649 C CA . ILE A 1 80 ? -0.069 -1.325 -6.693 1.00 93.81 80 ILE A CA 1
ATOM 650 C C . ILE A 1 80 ? -1.013 -1.425 -5.489 1.00 93.81 80 ILE A C 1
ATOM 652 O O . ILE A 1 80 ? -2.109 -1.967 -5.594 1.00 93.81 80 ILE A O 1
ATOM 656 N N . ILE A 1 81 ? -0.589 -0.953 -4.315 1.00 94.75 81 ILE A N 1
ATOM 657 C CA . ILE A 1 81 ? -1.396 -1.053 -3.092 1.00 94.75 81 ILE A CA 1
ATOM 658 C C . ILE A 1 81 ? -2.599 -0.103 -3.150 1.00 94.75 81 ILE A C 1
ATOM 66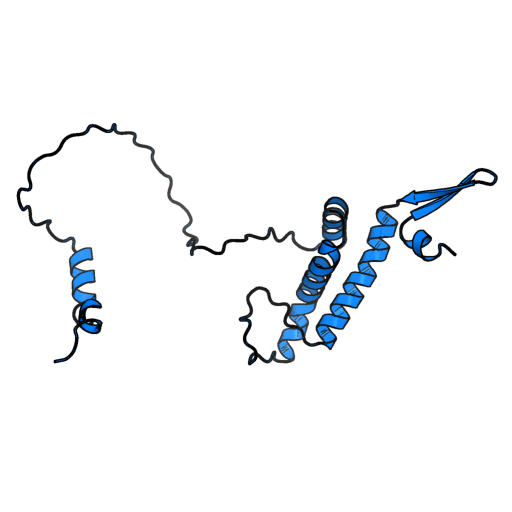0 O O . ILE A 1 81 ? -3.668 -0.442 -2.638 1.00 94.75 81 ILE A O 1
ATOM 664 N N . SER A 1 82 ? -2.441 1.061 -3.780 1.00 93.62 82 SER A N 1
ATOM 665 C CA . SER A 1 82 ? -3.475 2.086 -3.895 1.00 93.62 82 SER A CA 1
ATOM 666 C C . SER A 1 82 ? -4.707 1.581 -4.648 1.00 93.62 82 SER A C 1
ATOM 668 O O . SER A 1 82 ? -5.821 1.901 -4.239 1.00 93.62 82 SER A O 1
ATOM 670 N N . GLU A 1 83 ? -4.536 0.691 -5.633 1.00 93.94 83 GLU A N 1
ATOM 671 C CA . GLU A 1 83 ? -5.635 0.064 -6.385 1.00 93.94 83 GLU A CA 1
ATOM 672 C C . GLU A 1 83 ? -6.631 -0.696 -5.490 1.00 93.94 83 GLU A C 1
ATOM 674 O O . GLU A 1 83 ? -7.800 -0.850 -5.842 1.00 93.94 83 GLU A O 1
ATOM 679 N N . TYR A 1 84 ? -6.194 -1.138 -4.306 1.00 95.19 84 TYR A N 1
ATOM 680 C CA . TYR A 1 84 ? -7.019 -1.885 -3.351 1.00 95.19 84 TYR A CA 1
ATOM 681 C C . TYR A 1 84 ? -7.620 -1.013 -2.241 1.00 95.19 84 TYR A C 1
ATOM 683 O O . TYR A 1 84 ? -8.332 -1.526 -1.374 1.00 95.19 84 TYR A O 1
ATOM 691 N N . LEU A 1 85 ? -7.314 0.285 -2.215 1.00 94.06 85 LEU A N 1
ATOM 692 C CA . LEU A 1 85 ? -7.696 1.199 -1.139 1.00 94.06 85 LEU A CA 1
ATOM 693 C C . LEU A 1 85 ? -8.685 2.258 -1.623 1.00 94.06 85 LEU A C 1
ATOM 695 O O . LEU A 1 85 ? -8.709 2.631 -2.791 1.00 94.06 85 LEU A O 1
ATOM 699 N N . HIS A 1 86 ? -9.478 2.798 -0.695 1.00 94.19 86 HIS A N 1
ATOM 700 C CA . HIS A 1 86 ? -10.317 3.962 -0.977 1.00 94.19 86 HIS A CA 1
ATOM 701 C C . HIS A 1 86 ? -9.461 5.217 -1.195 1.00 94.19 86 HIS A C 1
ATOM 703 O O . HIS A 1 86 ? -8.435 5.394 -0.534 1.00 94.19 86 HIS A O 1
ATOM 709 N N . ILE A 1 87 ? -9.924 6.126 -2.057 1.00 91.81 87 ILE A N 1
ATOM 710 C CA . ILE A 1 87 ? -9.158 7.299 -2.500 1.00 91.81 87 ILE A CA 1
ATOM 711 C C . ILE A 1 87 ? -8.730 8.229 -1.356 1.00 91.81 87 ILE A C 1
ATOM 713 O O . ILE A 1 87 ? -7.679 8.862 -1.422 1.00 91.81 87 ILE A O 1
ATOM 717 N N . ASP A 1 88 ? -9.512 8.288 -0.278 1.00 93.06 88 ASP A N 1
ATOM 718 C CA . ASP A 1 88 ? -9.173 9.097 0.896 1.00 93.06 88 ASP A CA 1
ATOM 719 C C . ASP A 1 88 ? -7.967 8.521 1.647 1.00 93.06 88 ASP A C 1
ATOM 721 O O . ASP A 1 88 ? -7.047 9.255 2.001 1.00 93.06 88 ASP A O 1
ATOM 725 N N . ILE A 1 89 ? -7.922 7.193 1.806 1.00 93.50 89 ILE A N 1
ATOM 726 C CA . ILE A 1 89 ? -6.804 6.494 2.451 1.00 93.50 89 ILE A CA 1
ATOM 727 C C . ILE A 1 89 ? -5.552 6.617 1.583 1.00 93.50 89 ILE A C 1
ATOM 729 O O . ILE A 1 89 ? -4.469 6.839 2.115 1.00 93.50 89 ILE A O 1
ATOM 733 N N . GLN A 1 90 ? -5.695 6.528 0.256 1.00 92.81 90 GLN A N 1
ATOM 734 C CA . GLN A 1 90 ? -4.590 6.736 -0.683 1.00 92.81 90 GLN A CA 1
ATOM 735 C C . GLN A 1 90 ? -3.955 8.121 -0.491 1.00 92.81 90 GLN A C 1
ATOM 737 O O . GLN A 1 90 ? -2.749 8.225 -0.292 1.00 92.81 90 GLN A O 1
ATOM 742 N N . LYS A 1 91 ? -4.767 9.187 -0.458 1.00 92.12 91 LYS A N 1
ATOM 743 C CA . LYS A 1 91 ? -4.287 10.563 -0.238 1.00 92.12 91 LYS A CA 1
ATOM 744 C C . LYS A 1 91 ? -3.580 10.726 1.106 1.00 92.12 91 LYS A C 1
ATOM 746 O O . LYS A 1 91 ? -2.550 11.395 1.176 1.00 92.12 91 LYS A O 1
ATOM 751 N N . SER A 1 92 ? -4.120 10.135 2.169 1.00 93.00 92 SER A N 1
ATOM 752 C CA . SER A 1 92 ? -3.484 10.156 3.490 1.00 93.00 92 SER A CA 1
ATOM 753 C C . SER A 1 92 ? -2.172 9.371 3.513 1.00 93.00 92 SER A C 1
ATOM 755 O O . SER A 1 92 ? -1.195 9.825 4.104 1.00 93.00 92 SER A O 1
ATOM 757 N N . LEU A 1 93 ? -2.117 8.232 2.821 1.00 92.56 93 LEU A N 1
ATOM 758 C CA . LEU A 1 93 ? -0.926 7.397 2.697 1.00 92.56 93 LEU A CA 1
ATOM 759 C C . LEU A 1 93 ? 0.174 8.082 1.884 1.00 92.56 93 LEU A C 1
ATOM 761 O O . LEU A 1 93 ? 1.329 8.062 2.295 1.00 92.56 93 LEU A O 1
ATOM 765 N N . LEU A 1 94 ? -0.182 8.754 0.789 1.00 90.50 94 LEU A N 1
ATOM 766 C CA . LEU A 1 94 ? 0.757 9.527 -0.020 1.00 90.50 94 LEU A CA 1
ATOM 767 C C . LEU A 1 94 ? 1.425 10.636 0.807 1.00 90.50 94 LEU A C 1
ATOM 769 O O . LEU A 1 94 ? 2.642 10.793 0.762 1.00 90.50 94 LEU A O 1
ATOM 773 N N . LYS A 1 95 ? 0.634 11.351 1.621 1.00 91.31 95 LYS A N 1
ATOM 774 C CA . LYS A 1 95 ? 1.144 12.356 2.567 1.00 91.31 95 LYS A CA 1
ATOM 775 C C . LYS A 1 95 ? 2.031 11.736 3.643 1.00 91.31 95 LYS A C 1
ATOM 777 O O . LYS A 1 95 ? 3.032 12.336 4.009 1.00 91.31 95 LYS A O 1
ATOM 782 N N . HIS A 1 96 ? 1.664 10.560 4.150 1.00 90.25 96 HIS A N 1
ATOM 783 C CA . HIS A 1 96 ? 2.430 9.857 5.179 1.00 90.25 96 HIS A CA 1
ATOM 784 C C . HIS A 1 96 ? 3.797 9.371 4.677 1.00 90.25 96 HIS A C 1
ATOM 786 O O . HIS A 1 96 ? 4.750 9.349 5.446 1.00 90.25 96 HIS A O 1
ATOM 792 N N . LEU A 1 97 ? 3.895 9.000 3.398 1.00 87.62 97 LEU A N 1
ATOM 793 C CA . LEU A 1 97 ? 5.130 8.521 2.768 1.00 87.62 97 LEU A CA 1
ATOM 794 C C . LEU A 1 97 ? 5.998 9.643 2.183 1.00 87.62 97 LEU A C 1
ATOM 796 O O . LEU A 1 97 ? 7.059 9.348 1.642 1.00 87.62 97 LEU A O 1
ATOM 800 N N . GLU A 1 98 ? 5.538 10.898 2.244 1.00 86.06 98 GLU A N 1
ATOM 801 C CA . GLU A 1 98 ? 6.218 12.074 1.676 1.00 86.06 98 GLU A CA 1
ATOM 802 C C . GLU A 1 98 ? 6.549 11.937 0.176 1.00 86.06 98 GLU A C 1
ATOM 804 O O . GLU A 1 98 ? 7.481 12.554 -0.338 1.00 86.06 98 GLU A O 1
ATOM 809 N N . LEU A 1 99 ? 5.767 11.138 -0.555 1.00 79.81 99 LEU A N 1
ATOM 810 C CA . LEU A 1 99 ? 5.985 10.909 -1.979 1.00 79.81 99 LEU A CA 1
ATOM 811 C C . LEU A 1 99 ? 5.381 12.061 -2.805 1.00 79.81 99 LEU A C 1
ATOM 813 O O . LEU A 1 99 ? 4.245 12.470 -2.546 1.00 79.81 99 LEU A O 1
ATOM 817 N N . PRO A 1 100 ? 6.076 12.568 -3.843 1.00 74.62 100 PRO A N 1
ATOM 818 C CA . PRO A 1 100 ? 5.566 13.664 -4.665 1.00 74.62 100 PRO A CA 1
ATOM 819 C C . PRO A 1 100 ? 4.275 13.252 -5.379 1.00 74.62 100 PRO A C 1
ATOM 821 O O . PRO A 1 100 ? 4.231 12.202 -6.011 1.00 74.62 100 PRO A O 1
ATOM 824 N N . GLU A 1 101 ? 3.209 14.047 -5.323 1.00 67.12 101 GLU A N 1
ATOM 825 C CA . GLU A 1 101 ? 1.973 13.742 -6.054 1.00 67.12 101 GLU A CA 1
ATOM 826 C C . GLU A 1 101 ? 2.239 13.822 -7.565 1.00 67.12 101 GLU A C 1
ATOM 828 O O . GLU A 1 101 ? 2.452 14.892 -8.130 1.00 67.12 101 GLU A O 1
ATOM 833 N N . ILE A 1 102 ? 2.278 12.663 -8.225 1.00 63.88 102 ILE A N 1
ATOM 834 C CA . ILE A 1 102 ? 2.406 12.575 -9.675 1.00 63.88 102 ILE A CA 1
ATOM 835 C C . ILE A 1 102 ? 0.969 12.516 -10.144 1.00 63.88 102 ILE A C 1
ATOM 837 O O . ILE A 1 102 ? 0.320 11.476 -10.071 1.00 63.88 102 ILE A O 1
ATOM 841 N N . VAL A 1 103 ? 0.455 13.669 -10.552 1.00 54.34 103 VAL A N 1
ATOM 842 C CA . VAL A 1 103 ? -0.791 13.721 -11.300 1.00 54.34 103 VAL A CA 1
ATOM 843 C C . VAL A 1 103 ? -0.529 12.929 -12.574 1.00 54.34 103 VAL A C 1
ATOM 845 O O . VAL A 1 103 ? 0.325 13.325 -13.368 1.00 54.34 103 VAL A O 1
ATOM 848 N N . GLU A 1 104 ? -1.211 11.798 -12.752 1.00 53.28 104 GLU A N 1
ATOM 849 C CA . GLU A 1 104 ? -1.163 11.046 -14.000 1.00 53.28 104 GLU A CA 1
ATOM 850 C C . GLU A 1 104 ? -1.651 11.951 -15.132 1.00 53.28 104 GLU A C 1
ATOM 852 O O . GLU A 1 104 ? -2.842 12.052 -15.440 1.00 53.28 104 GLU A O 1
ATOM 857 N N . CYS A 1 105 ? -0.725 12.640 -15.791 1.00 38.81 105 CYS A N 1
ATOM 858 C CA . CYS A 1 105 ? -0.992 13.223 -17.081 1.00 38.81 105 CYS A CA 1
ATOM 859 C C . CYS A 1 105 ? -1.024 12.058 -18.070 1.00 38.81 105 CYS A C 1
ATOM 861 O O . CYS A 1 105 ? -0.053 11.741 -18.750 1.00 38.81 105 CYS A O 1
ATOM 863 N N . ASN A 1 106 ? -2.186 11.412 -18.164 1.00 44.31 106 ASN A N 1
ATOM 864 C CA . ASN A 1 106 ? -2.557 10.554 -19.280 1.00 44.31 106 ASN A CA 1
ATOM 865 C C . ASN A 1 106 ? -2.627 11.402 -20.571 1.00 44.31 106 ASN A C 1
ATOM 867 O O . ASN A 1 106 ? -3.675 11.572 -21.182 1.00 44.31 106 ASN A O 1
ATOM 871 N N . LYS A 1 107 ? -1.493 11.963 -21.007 1.00 45.00 107 LYS A N 1
ATOM 872 C CA . LYS A 1 107 ? -1.290 12.573 -22.319 1.00 45.00 107 LYS A CA 1
ATOM 873 C C . LYS A 1 107 ? -0.525 11.580 -23.185 1.00 45.00 107 LYS A C 1
ATOM 875 O O . LYS A 1 107 ? 0.602 11.813 -23.612 1.00 45.00 107 LYS A O 1
ATOM 880 N N . ARG A 1 108 ? -1.211 10.515 -23.606 1.00 50.38 108 ARG A N 1
ATOM 881 C CA . ARG A 1 108 ? -1.020 10.089 -24.997 1.00 50.38 108 ARG A CA 1
ATOM 882 C C . ARG A 1 108 ? -1.692 11.140 -25.874 1.00 50.38 108 ARG A C 1
ATOM 884 O O . ARG A 1 108 ? -2.850 10.972 -26.237 1.00 50.38 108 ARG A O 1
ATOM 891 N N . LYS A 1 109 ? -0.971 12.231 -26.154 1.00 47.12 109 LYS A N 1
ATOM 892 C CA . LYS A 1 109 ? -0.920 12.938 -27.444 1.00 47.12 109 LYS A CA 1
ATOM 893 C C . LYS A 1 109 ? -0.152 14.256 -27.314 1.00 47.12 109 LYS A C 1
ATOM 895 O O . LYS A 1 109 ? -0.515 15.117 -26.526 1.00 47.12 109 LYS A O 1
ATOM 900 N N . ALA A 1 110 ? 0.818 14.365 -28.220 1.00 38.31 110 ALA A N 1
ATOM 901 C CA . ALA A 1 110 ? 1.512 15.553 -28.696 1.00 38.31 110 ALA A CA 1
ATOM 902 C C . ALA A 1 110 ? 2.493 16.240 -27.733 1.00 38.31 110 ALA A C 1
ATOM 904 O O . ALA A 1 110 ? 2.127 16.744 -26.679 1.00 38.31 110 ALA A O 1
ATOM 905 N N . ASN A 1 111 ? 3.744 16.310 -28.201 1.00 45.94 111 ASN A N 1
ATOM 906 C CA . ASN A 1 111 ? 4.691 17.381 -27.908 1.00 45.94 111 ASN A CA 1
ATOM 907 C C . ASN A 1 111 ? 3.960 18.713 -27.692 1.00 45.94 111 ASN A C 1
ATOM 909 O O . ASN A 1 111 ? 3.479 19.307 -28.657 1.00 45.94 111 ASN A O 1
ATOM 913 N N . GLU A 1 112 ? 3.951 19.215 -26.464 1.00 37.56 112 GLU A N 1
ATOM 914 C CA . GLU A 1 112 ? 3.900 20.651 -26.234 1.00 37.56 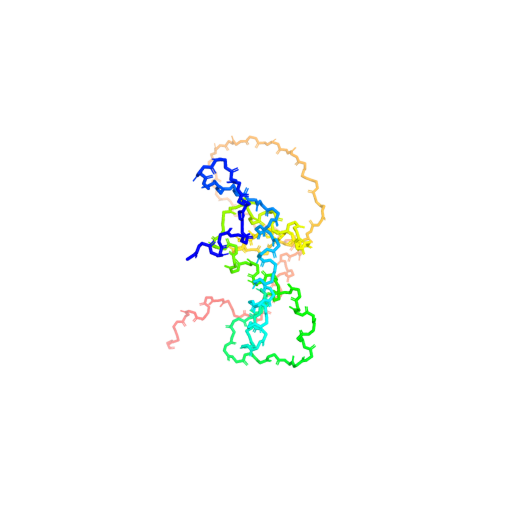112 GLU A CA 1
ATOM 915 C C . GLU A 1 112 ? 5.316 21.073 -25.873 1.00 37.56 112 GLU A C 1
ATOM 917 O O . GLU A 1 112 ? 5.838 20.765 -24.803 1.00 37.56 112 GLU A O 1
ATOM 922 N N . ASN A 1 113 ? 5.959 21.718 -26.847 1.00 37.31 113 ASN A N 1
ATOM 923 C CA . ASN A 1 113 ? 7.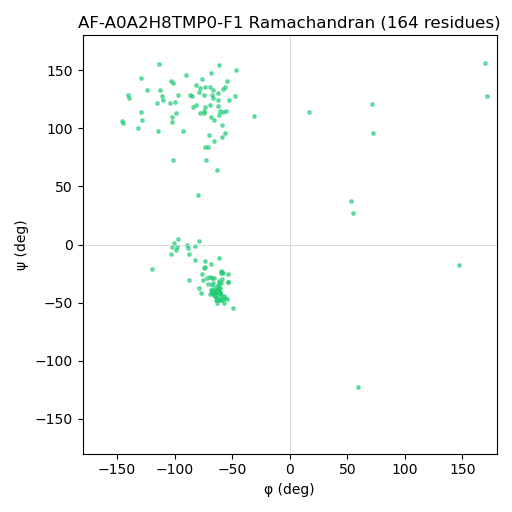165 22.492 -26.625 1.00 37.31 113 ASN A CA 1
ATOM 924 C C . ASN A 1 113 ? 6.940 23.405 -25.416 1.00 37.31 113 ASN A C 1
ATOM 926 O O . ASN A 1 113 ? 5.977 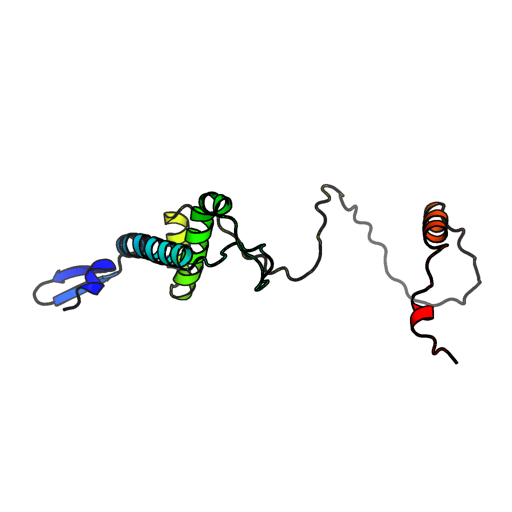24.172 -25.381 1.00 37.31 113 ASN A O 1
ATOM 930 N N . ASN A 1 114 ? 7.861 23.345 -24.458 1.00 40.31 114 ASN A N 1
ATOM 931 C CA . ASN A 1 114 ? 8.065 24.433 -23.518 1.00 40.31 114 ASN A CA 1
ATOM 932 C C . ASN A 1 114 ? 8.580 25.641 -24.309 1.00 40.31 114 ASN A C 1
ATOM 934 O O . ASN A 1 114 ? 9.785 25.811 -24.454 1.00 40.31 114 ASN A O 1
ATOM 938 N N . ASP A 1 115 ? 7.672 26.470 -24.816 1.00 35.84 115 ASP A N 1
ATOM 939 C CA . ASP A 1 115 ? 7.987 27.835 -25.223 1.00 35.84 115 ASP A CA 1
ATOM 940 C C . ASP A 1 115 ? 7.243 28.800 -24.303 1.00 35.84 115 ASP A C 1
ATOM 942 O O . ASP A 1 115 ? 6.055 29.104 -24.441 1.00 35.84 115 ASP A O 1
ATOM 946 N N . VAL A 1 116 ? 7.997 29.256 -23.310 1.00 43.09 116 VAL A N 1
ATOM 947 C CA . VAL A 1 116 ? 7.659 30.360 -22.427 1.00 43.09 116 VAL A CA 1
ATOM 948 C C . VAL A 1 116 ? 7.422 31.621 -23.272 1.00 43.09 116 VAL A C 1
ATOM 950 O O . VAL A 1 116 ? 8.231 31.985 -24.119 1.00 43.09 116 VAL A O 1
ATOM 953 N N . ASN A 1 117 ? 6.333 32.329 -22.963 1.00 45.34 117 ASN A N 1
ATOM 954 C CA . ASN A 1 117 ? 5.980 33.684 -23.406 1.00 45.34 117 ASN A CA 1
ATOM 955 C C . ASN A 1 117 ? 5.534 33.887 -24.866 1.00 45.34 117 ASN A C 1
ATOM 957 O O . ASN A 1 117 ? 6.301 34.306 -25.734 1.00 45.34 117 ASN A O 1
ATOM 961 N N . LYS A 1 118 ? 4.210 33.895 -25.073 1.00 38.78 118 LYS A N 1
ATOM 962 C CA . LYS A 1 118 ? 3.608 34.829 -26.037 1.00 38.78 118 LYS A CA 1
ATOM 963 C C . LYS A 1 118 ? 2.235 35.316 -25.578 1.00 38.78 118 LYS A C 1
ATOM 965 O O . LYS A 1 118 ? 1.240 34.606 -25.659 1.00 38.78 118 LYS A O 1
ATOM 970 N N . LYS A 1 119 ? 2.193 36.564 -25.097 1.00 39.34 119 LYS A N 1
ATOM 971 C CA . LYS A 1 119 ? 0.959 37.300 -24.796 1.00 39.34 119 LYS A CA 1
ATOM 972 C C . LYS A 1 119 ? 0.107 37.389 -26.068 1.00 39.34 119 LYS A C 1
ATOM 974 O O . LYS A 1 119 ? 0.515 38.031 -27.036 1.00 39.34 119 LYS A O 1
ATOM 979 N N . MET A 1 120 ? -1.058 36.747 -26.064 1.00 33.41 120 MET A N 1
ATOM 980 C CA . MET A 1 120 ? -2.064 36.890 -27.114 1.00 33.41 120 MET A CA 1
ATOM 981 C C . MET A 1 120 ? -2.750 38.256 -26.972 1.00 33.41 120 MET A C 1
ATOM 983 O O . MET A 1 120 ? -3.366 38.543 -25.949 1.00 33.41 120 MET A O 1
ATOM 987 N N . LYS A 1 121 ? -2.633 39.109 -27.997 1.00 34.88 121 LYS A N 1
ATOM 988 C CA . LYS A 1 121 ? -3.533 40.253 -28.188 1.00 34.88 121 LYS A CA 1
ATOM 989 C C . LYS A 1 121 ? -4.773 39.754 -28.921 1.00 34.88 121 LYS A C 1
ATOM 991 O O . LYS A 1 121 ? -4.676 39.267 -30.042 1.00 34.88 121 LYS A O 1
ATOM 996 N N . HIS A 1 122 ? -5.911 39.887 -28.258 1.00 33.78 122 HIS A N 1
ATOM 997 C CA . HIS A 1 122 ? -7.240 39.658 -28.799 1.00 33.78 122 HIS A CA 1
ATOM 998 C C . HIS A 1 122 ? -7.564 40.759 -29.821 1.00 33.78 122 HIS A C 1
ATOM 1000 O O . HIS A 1 122 ? -7.571 41.937 -29.469 1.00 33.78 122 HIS A O 1
ATOM 1006 N N . VAL A 1 123 ? -7.815 40.389 -31.076 1.00 32.59 123 VAL A N 1
ATOM 1007 C CA . VAL A 1 123 ? -8.484 41.254 -32.055 1.00 32.59 123 VAL A CA 1
ATOM 1008 C C . VAL A 1 123 ? -9.626 40.434 -32.640 1.00 32.59 123 VAL A C 1
ATOM 1010 O O . VAL A 1 123 ? -9.400 39.472 -33.370 1.00 32.59 123 VAL A O 1
ATOM 1013 N N . GLN A 1 124 ? -10.844 40.797 -32.243 1.00 39.09 124 GLN A N 1
ATOM 1014 C CA . GLN A 1 124 ? -12.082 40.391 -32.898 1.00 39.09 124 GLN A CA 1
ATOM 1015 C C . GLN A 1 124 ? -12.122 41.045 -34.273 1.00 39.09 124 GLN A C 1
ATOM 1017 O O . GLN A 1 124 ? -11.978 42.263 -34.350 1.00 39.09 124 GLN A O 1
ATOM 1022 N N . VAL A 1 125 ? -12.367 40.271 -35.328 1.00 33.97 125 VAL A N 1
ATOM 1023 C CA . VAL A 1 125 ? -13.020 40.809 -36.523 1.00 33.97 125 VAL A CA 1
ATOM 1024 C C . VAL A 1 125 ? -14.001 39.768 -37.048 1.00 33.97 125 VAL A C 1
ATOM 1026 O O . VAL A 1 125 ? -13.666 38.592 -37.184 1.00 33.97 125 VAL A O 1
ATOM 1029 N N . GLU A 1 126 ? -15.218 40.260 -37.250 1.00 33.38 126 GLU A N 1
ATOM 1030 C CA . GLU A 1 126 ? -16.430 39.622 -37.745 1.00 33.38 126 GLU A CA 1
ATOM 1031 C C . GLU A 1 126 ? -16.259 38.753 -38.992 1.00 33.38 126 GLU A C 1
ATOM 1033 O O . GLU A 1 126 ? -15.427 38.995 -39.866 1.00 33.38 126 GLU A O 1
ATOM 1038 N N . PHE A 1 127 ? -17.126 37.747 -39.050 1.00 39.50 127 PHE A N 1
ATOM 1039 C CA . PHE A 1 127 ? -17.324 36.833 -40.159 1.00 39.50 127 PHE A CA 1
ATOM 1040 C C . PHE A 1 127 ? -18.325 37.457 -41.134 1.00 39.50 127 PHE A C 1
ATOM 1042 O O . PHE A 1 127 ? -19.418 37.824 -40.708 1.00 39.50 127 PHE A O 1
ATOM 1049 N N . ASP A 1 128 ? -17.993 37.523 -42.423 1.00 34.75 128 ASP A N 1
ATOM 1050 C CA . ASP A 1 128 ? -19.010 37.717 -43.455 1.00 34.75 128 ASP A CA 1
ATOM 1051 C C . ASP A 1 128 ? -18.701 36.849 -44.683 1.00 34.75 128 ASP A C 1
ATOM 1053 O O . ASP A 1 128 ? -17.589 36.837 -45.223 1.00 34.75 128 ASP A O 1
ATOM 1057 N N . GLU A 1 129 ? -19.696 36.057 -45.074 1.00 43.25 129 GLU A N 1
ATOM 1058 C CA . GLU A 1 129 ? -19.681 35.131 -46.202 1.00 43.25 129 GLU A CA 1
ATOM 1059 C C . GLU A 1 129 ? -19.871 35.881 -47.528 1.00 43.25 129 GLU A C 1
ATOM 1061 O O . GLU A 1 129 ? -20.830 36.640 -47.664 1.00 43.25 129 GLU A O 1
ATOM 1066 N N . LYS A 1 130 ? -19.061 35.567 -48.558 1.00 38.16 130 LYS A N 1
ATOM 1067 C CA . LYS A 1 130 ? -19.511 35.128 -49.911 1.00 38.16 130 LYS A CA 1
ATOM 1068 C C . LYS A 1 130 ? -18.376 35.081 -50.955 1.00 38.16 130 LYS A C 1
ATOM 1070 O O . LYS A 1 130 ? -17.354 35.747 -50.802 1.00 38.16 130 LYS A O 1
ATOM 1075 N N . PRO A 1 131 ? -18.533 34.266 -52.022 1.00 44.00 131 PRO A N 1
ATOM 1076 C CA . PRO A 1 131 ? -17.430 33.753 -52.832 1.00 44.00 131 PRO A CA 1
ATOM 1077 C C . PRO A 1 131 ? -17.079 34.677 -54.005 1.00 44.00 131 PRO A C 1
ATOM 1079 O O . PRO A 1 131 ? -17.961 35.273 -54.626 1.00 44.00 131 PRO A O 1
ATOM 1082 N N . LYS A 1 132 ? -15.791 34.757 -54.376 1.00 33.88 132 LYS A N 1
ATOM 1083 C CA . LYS A 1 132 ? -15.382 35.426 -55.620 1.00 33.88 132 LYS A CA 1
ATOM 1084 C C . LYS A 1 132 ? -14.175 34.764 -56.288 1.00 33.88 132 LYS A C 1
ATOM 1086 O O . LYS A 1 132 ? -13.049 34.887 -55.828 1.00 33.88 132 LYS A O 1
ATOM 1091 N N . VAL A 1 133 ? -14.499 34.074 -57.382 1.00 37.38 133 VAL A N 1
ATOM 1092 C CA . VAL A 1 133 ? -13.747 33.811 -58.622 1.00 37.38 133 VAL A CA 1
ATOM 1093 C C . VAL A 1 133 ? -12.235 34.062 -58.569 1.00 37.38 133 VAL A C 1
ATOM 1095 O O . VAL A 1 133 ? -11.767 35.200 -58.497 1.00 37.38 133 VAL A O 1
ATOM 1098 N N . GLU A 1 134 ? -11.496 32.963 -58.711 1.00 39.41 134 GLU A N 1
ATOM 1099 C CA . GLU A 1 134 ? -10.044 32.887 -58.812 1.00 39.41 134 GLU A CA 1
ATOM 1100 C C . GLU A 1 134 ? -9.504 33.760 -59.955 1.00 39.41 134 GLU A C 1
ATOM 1102 O O . GLU A 1 134 ? -9.717 33.503 -61.140 1.00 39.41 134 GLU A O 1
ATOM 1107 N N . LYS A 1 135 ? -8.738 34.788 -59.587 1.00 39.22 135 LYS A N 1
ATOM 1108 C CA . LYS A 1 135 ? -7.659 35.307 -60.426 1.00 39.22 135 LYS A CA 1
ATOM 1109 C C . LYS A 1 135 ? -6.369 34.713 -59.881 1.00 39.22 135 LYS A C 1
ATOM 1111 O O . LYS A 1 135 ? -6.052 34.904 -58.709 1.00 39.22 135 LYS A O 1
ATOM 1116 N N . THR A 1 136 ? -5.630 34.007 -60.730 1.00 49.47 136 THR A N 1
ATOM 1117 C CA . THR A 1 136 ? -4.273 33.523 -60.462 1.00 49.47 136 THR A CA 1
ATOM 1118 C C . THR A 1 136 ? -3.362 34.691 -60.092 1.00 49.47 136 THR A C 1
ATOM 1120 O O . THR A 1 136 ? -2.810 35.367 -60.958 1.00 49.47 136 THR A O 1
ATOM 1123 N N . VAL A 1 137 ? -3.195 34.928 -58.792 1.00 43.84 137 VAL A N 1
ATOM 1124 C CA . VAL A 1 137 ? -2.127 35.766 -58.252 1.00 43.84 137 VAL A CA 1
ATOM 1125 C C . VAL A 1 137 ? -1.080 34.816 -57.707 1.00 43.84 137 VAL A C 1
ATOM 1127 O O . VAL A 1 137 ? -1.305 34.138 -56.712 1.00 43.84 137 VAL A O 1
ATOM 1130 N N . ILE A 1 138 ? 0.062 34.746 -58.386 1.00 56.94 138 ILE A N 1
ATOM 1131 C CA . ILE A 1 138 ? 1.238 34.019 -57.912 1.00 56.94 138 ILE A CA 1
ATOM 1132 C C . ILE A 1 138 ? 1.666 34.689 -56.595 1.00 56.94 138 ILE A C 1
ATOM 1134 O O . ILE A 1 138 ? 2.111 35.842 -56.635 1.00 56.94 138 ILE A O 1
ATOM 1138 N N . PRO A 1 139 ? 1.545 34.034 -55.424 1.00 56.66 139 PRO A N 1
ATOM 1139 C CA . PRO A 1 139 ? 2.037 34.628 -54.195 1.00 56.66 139 PRO A CA 1
ATOM 1140 C C . PRO A 1 139 ? 3.562 34.718 -54.296 1.00 56.66 139 PRO A C 1
ATOM 1142 O O . PRO A 1 139 ? 4.246 33.731 -54.584 1.00 56.66 139 PRO A O 1
ATOM 1145 N N . LYS A 1 140 ? 4.108 35.923 -54.094 1.00 60.59 140 LYS A N 1
ATOM 1146 C CA . LYS A 1 140 ? 5.555 36.141 -53.993 1.00 60.59 140 LYS A CA 1
ATOM 1147 C C . LYS A 1 140 ? 6.068 35.291 -52.829 1.00 60.59 140 LYS A C 1
ATOM 1149 O O . LYS A 1 140 ? 5.871 35.649 -51.674 1.00 60.59 140 LYS A O 1
ATOM 1154 N N . LEU A 1 141 ? 6.693 34.158 -53.151 1.00 60.16 141 LEU A N 1
ATOM 1155 C CA . LEU A 1 141 ? 7.266 33.229 -52.176 1.00 60.16 141 LEU A CA 1
ATOM 1156 C C . LEU A 1 141 ? 8.203 33.988 -51.235 1.00 60.16 141 LEU A C 1
ATOM 1158 O O . LEU A 1 141 ? 9.153 34.638 -51.692 1.00 60.16 141 LEU A O 1
ATOM 1162 N N . SER A 1 142 ? 7.932 33.882 -49.935 1.00 74.31 142 SER A N 1
ATOM 1163 C CA . SER A 1 142 ? 8.763 34.468 -48.893 1.00 74.31 142 SER A CA 1
ATOM 1164 C C . SER A 1 142 ? 10.165 33.857 -48.945 1.00 74.31 142 SER A C 1
ATOM 1166 O O . SER A 1 142 ? 10.354 32.726 -49.401 1.00 74.31 142 SER A O 1
ATOM 1168 N N . ALA A 1 143 ? 11.178 34.582 -48.464 1.00 73.88 143 ALA A N 1
ATOM 1169 C CA . ALA A 1 143 ? 12.547 34.064 -48.379 1.00 73.88 143 ALA A CA 1
ATOM 1170 C C . ALA A 1 143 ? 12.605 32.723 -47.618 1.00 73.88 143 ALA A C 1
ATOM 1172 O O . ALA A 1 143 ? 13.381 31.838 -47.979 1.00 73.88 143 ALA A O 1
ATOM 1173 N N . LYS A 1 144 ? 11.712 32.541 -46.634 1.00 74.81 144 LYS A N 1
ATOM 1174 C CA . LYS A 1 144 ? 11.535 31.275 -45.910 1.00 74.81 144 LYS A CA 1
ATOM 1175 C C . LYS A 1 144 ? 11.008 30.151 -46.806 1.00 74.81 144 LYS A C 1
ATOM 1177 O O . LYS A 1 144 ? 11.558 29.054 -46.777 1.00 74.81 144 LYS A O 1
ATOM 1182 N N . ASP A 1 145 ? 10.029 30.429 -47.663 1.00 78.62 145 ASP A N 1
ATOM 1183 C CA . ASP A 1 145 ? 9.461 29.431 -48.580 1.00 78.62 145 ASP A CA 1
ATOM 1184 C C . ASP A 1 145 ? 10.478 28.998 -49.642 1.00 78.62 145 ASP A C 1
ATOM 1186 O O . ASP A 1 145 ? 10.519 27.836 -50.044 1.00 78.62 145 ASP A O 1
ATOM 1190 N N . LYS A 1 146 ? 11.340 29.924 -50.084 1.00 78.81 146 LYS A N 1
ATOM 1191 C CA . LYS A 1 146 ? 12.443 29.616 -51.006 1.00 78.81 146 LYS A CA 1
ATOM 1192 C C . LYS A 1 146 ? 13.505 28.738 -50.344 1.00 78.81 146 LYS A C 1
ATOM 1194 O O . LYS A 1 146 ? 13.970 27.791 -50.974 1.00 78.81 146 LYS A O 1
ATOM 1199 N N . ALA A 1 147 ? 13.861 29.018 -49.089 1.00 79.25 147 ALA A N 1
ATOM 1200 C CA . ALA A 1 147 ? 14.806 28.200 -48.331 1.00 79.25 147 ALA A CA 1
ATOM 1201 C C . ALA A 1 147 ? 14.267 26.779 -48.090 1.00 79.25 147 ALA A C 1
ATOM 1203 O O . ALA A 1 147 ? 14.986 25.809 -48.325 1.00 79.25 147 ALA A O 1
ATOM 1204 N N . LEU A 1 148 ? 12.987 26.649 -47.723 1.00 78.00 148 LEU A N 1
ATOM 1205 C CA . LEU A 1 148 ? 12.325 25.356 -47.531 1.00 78.00 148 LEU A CA 1
ATOM 1206 C C . LEU A 1 148 ? 12.298 24.532 -48.829 1.00 78.00 148 LEU A C 1
ATOM 1208 O O . LEU A 1 148 ? 12.670 23.361 -48.834 1.00 78.00 148 LEU A O 1
ATOM 1212 N N . LYS A 1 149 ? 11.918 25.156 -49.954 1.00 77.38 149 LYS A N 1
ATOM 1213 C CA . LYS A 1 149 ? 11.933 24.494 -51.268 1.00 77.38 149 LYS A CA 1
ATOM 1214 C C . LYS A 1 149 ? 13.343 24.070 -51.676 1.00 77.38 149 LYS A C 1
ATOM 1216 O O . LYS A 1 149 ? 13.505 22.968 -52.185 1.00 77.38 149 LYS A O 1
ATOM 1221 N N . LYS A 1 150 ? 14.358 24.903 -51.408 1.00 80.12 150 LYS A N 1
ATOM 1222 C CA . LYS A 1 150 ? 15.762 24.575 -51.692 1.00 80.12 150 LYS A CA 1
ATOM 1223 C C . LYS A 1 150 ? 16.249 23.377 -50.869 1.00 80.12 150 LYS A C 1
ATOM 1225 O O . LYS A 1 150 ? 16.947 22.530 -51.416 1.00 80.12 150 LYS A O 1
ATOM 1230 N N . ALA A 1 151 ? 15.850 23.274 -49.601 1.00 77.25 151 ALA A N 1
ATOM 1231 C CA . ALA A 1 151 ? 16.174 22.127 -48.752 1.00 77.25 151 ALA A CA 1
ATOM 1232 C C . ALA A 1 151 ? 15.509 20.820 -49.227 1.00 77.25 151 ALA A C 1
ATOM 1234 O O . ALA A 1 151 ? 16.067 19.745 -49.039 1.00 77.25 151 ALA A O 1
ATOM 1235 N N . ALA A 1 152 ? 14.346 20.907 -49.880 1.00 71.56 152 ALA A N 1
ATOM 1236 C CA . ALA A 1 152 ? 13.657 19.754 -50.464 1.00 71.56 152 ALA A CA 1
ATOM 1237 C C . ALA A 1 152 ? 14.196 19.338 -51.851 1.00 71.56 152 ALA A C 1
ATOM 1239 O O . ALA A 1 152 ? 13.888 18.246 -52.328 1.00 71.56 152 ALA A O 1
ATOM 1240 N N . THR A 1 153 ? 15.008 20.171 -52.516 1.00 70.50 153 THR A N 1
ATOM 1241 C CA . THR A 1 153 ? 15.677 19.807 -53.779 1.00 70.50 153 THR A CA 1
ATOM 1242 C C . THR A 1 153 ? 16.758 18.761 -53.507 1.00 70.50 153 THR A C 1
ATOM 1244 O O . THR A 1 153 ? 17.882 19.089 -53.144 1.00 70.50 153 THR A O 1
ATOM 1247 N N . GLY A 1 154 ? 16.402 17.487 -53.650 1.00 76.62 154 GLY A N 1
ATOM 1248 C CA . GLY A 1 154 ? 17.298 16.350 -53.411 1.00 76.62 154 GLY A CA 1
ATOM 1249 C C . GLY A 1 154 ? 16.577 15.117 -52.873 1.00 76.62 154 GLY A C 1
ATOM 1250 O O . GLY A 1 154 ? 17.086 14.006 -52.994 1.00 76.62 154 GLY A O 1
ATOM 1251 N N . THR A 1 155 ? 15.363 15.283 -52.340 1.00 81.56 155 THR A N 1
ATOM 1252 C CA . THR A 1 155 ? 14.517 14.170 -51.904 1.00 81.56 155 THR A CA 1
ATOM 1253 C C . THR A 1 155 ? 13.440 13.878 -52.948 1.00 81.56 155 THR A C 1
ATOM 1255 O O . THR A 1 155 ? 12.863 14.775 -53.566 1.00 81.56 155 THR A O 1
ATOM 1258 N N . LYS A 1 156 ? 13.170 12.592 -53.200 1.00 82.31 156 LYS A N 1
ATOM 1259 C CA . LYS A 1 156 ? 12.036 12.195 -54.043 1.00 82.31 156 LYS A CA 1
ATOM 1260 C C . LYS A 1 156 ? 10.750 12.571 -53.306 1.00 82.31 156 LYS A C 1
ATOM 1262 O O . LYS A 1 156 ? 10.609 12.258 -52.127 1.00 82.31 156 LYS A O 1
ATOM 1267 N N . SER A 1 157 ? 9.805 13.205 -54.001 1.00 83.88 157 SER A N 1
ATOM 1268 C CA . SER A 1 157 ? 8.459 13.412 -53.452 1.00 83.88 157 SER A CA 1
ATOM 1269 C C . SER A 1 157 ? 7.870 12.068 -53.020 1.00 83.88 157 SER A C 1
ATOM 1271 O O . SER A 1 157 ? 8.048 11.071 -53.726 1.00 83.88 157 SER A O 1
ATOM 1273 N N . ILE A 1 158 ? 7.151 12.039 -51.894 1.00 78.56 158 ILE A N 1
ATOM 1274 C CA . ILE A 1 158 ? 6.553 10.815 -51.341 1.00 78.56 158 ILE A CA 1
ATOM 1275 C C . ILE A 1 158 ? 5.673 10.092 -52.376 1.00 78.56 158 ILE A C 1
ATOM 1277 O O . ILE A 1 158 ? 5.667 8.868 -52.449 1.00 78.56 158 ILE A O 1
ATOM 1281 N N . SER A 1 159 ? 5.021 10.843 -53.271 1.00 80.69 159 SER A N 1
ATOM 1282 C CA . SER A 1 159 ? 4.216 10.299 -54.370 1.00 80.69 159 SER A CA 1
ATOM 1283 C C . SER A 1 159 ? 5.013 9.404 -55.323 1.00 80.69 159 SER A C 1
ATOM 1285 O O . SER A 1 159 ? 4.429 8.563 -55.994 1.00 80.69 159 SER A O 1
ATOM 1287 N N . SER A 1 160 ? 6.336 9.569 -55.399 1.00 80.06 160 SER A N 1
ATOM 1288 C CA . SER A 1 160 ? 7.221 8.742 -56.223 1.00 80.06 160 SER A CA 1
ATOM 1289 C C . SER A 1 160 ? 7.313 7.297 -55.717 1.00 80.06 160 SER A C 1
ATOM 1291 O O . SER A 1 160 ? 7.471 6.388 -56.521 1.00 80.06 160 SER A O 1
ATOM 1293 N N . PHE A 1 161 ? 7.139 7.065 -54.410 1.00 82.19 161 PHE A N 1
ATOM 1294 C CA . PHE A 1 161 ? 7.162 5.719 -53.819 1.00 82.19 161 PHE A CA 1
ATOM 1295 C C . PHE A 1 161 ? 5.909 4.895 -54.139 1.00 82.19 161 PHE A C 1
ATOM 1297 O O . PHE A 1 161 ?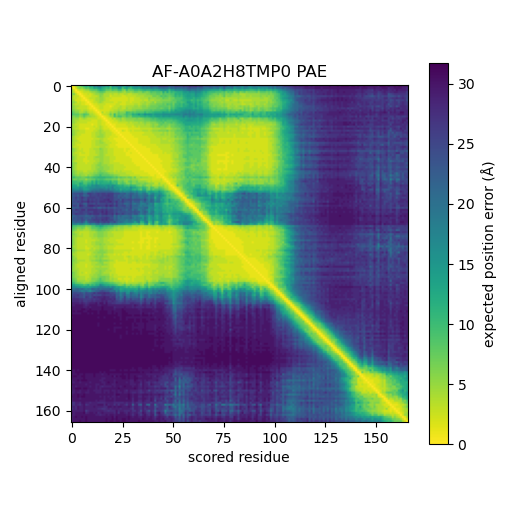 5.943 3.674 -54.052 1.00 82.19 161 PHE A O 1
ATOM 1304 N N . PHE A 1 162 ? 4.816 5.552 -54.534 1.00 87.00 162 PHE A N 1
ATOM 1305 C CA . PHE A 1 162 ? 3.544 4.898 -54.849 1.00 87.00 162 PHE A CA 1
ATOM 1306 C C . PHE A 1 162 ? 3.307 4.727 -56.352 1.00 87.00 162 PHE A C 1
ATOM 1308 O O . PHE A 1 162 ? 2.261 4.222 -56.761 1.00 87.00 162 PHE A O 1
ATOM 1315 N N . LYS A 1 163 ? 4.256 5.145 -57.198 1.00 83.00 163 LYS A N 1
ATOM 1316 C CA . LYS A 1 163 ? 4.163 4.904 -58.639 1.00 83.00 163 LYS A CA 1
ATOM 1317 C C . LYS A 1 163 ? 4.625 3.481 -58.932 1.00 83.00 163 LYS A C 1
ATOM 1319 O O . LYS A 1 163 ? 5.757 3.116 -58.635 1.00 83.00 163 LYS A O 1
ATOM 1324 N N . LYS A 1 164 ? 3.728 2.686 -59.516 1.00 74.06 164 LYS A N 1
ATOM 1325 C CA . LYS A 1 164 ? 3.999 1.317 -59.963 1.00 74.06 164 LYS A CA 1
ATOM 1326 C C . LYS A 1 164 ? 5.082 1.355 -61.047 1.00 74.06 164 LYS A C 1
ATOM 1328 O O . LYS A 1 164 ? 4.886 2.005 -62.070 1.00 74.06 164 LYS A O 1
ATOM 1333 N N . SER A 1 165 ? 6.219 0.706 -60.802 1.00 67.38 165 SER A N 1
ATOM 1334 C CA . SER A 1 165 ? 7.262 0.502 -61.809 1.00 67.38 165 SER A CA 1
ATOM 1335 C C . SER A 1 165 ? 6.725 -0.461 -62.867 1.00 67.38 165 SER A C 1
ATOM 1337 O O . SER A 1 165 ? 6.477 -1.626 -62.552 1.00 67.38 165 SER A O 1
ATOM 1339 N N . VAL A 1 166 ? 6.472 0.057 -64.067 1.00 53.97 166 VAL A N 1
ATOM 1340 C CA . VAL A 1 166 ? 6.178 -0.728 -65.275 1.00 53.97 166 VAL A CA 1
ATOM 1341 C C . VAL A 1 166 ? 7.483 -0.965 -66.012 1.00 53.97 166 VAL A C 1
ATOM 1343 O O . VAL A 1 166 ? 8.271 0.006 -66.083 1.00 53.97 166 VAL A O 1
#

Nearest PDB structures (foldseek):
  3puf-assembly3_H  TM=9.444E-01  e=3.725E-05  Homo sapiens
  4bgz-assembly1_F  TM=3.570E-01  e=6.510E+00  Influenza A virus (A/turkey/Turkey/1/2005(H5N1))

Foldseek 3Di:
DVPVLVQFWDWDDDPPDIDTHGDLVSVLVSVVVQLVVQLVVCVVVVPDLDPPDDPDPPDDDDPVVSPVCSLSSSVVSLVVVVVVDDPVSSVVNCVVVVRDDDPPPPPPDDDDDPDPDDDDDDDDDDDDDDDDDDDDDDPPQDPVNVVVVVVCVPDDDPVVVVDDDD

InterPro domains:
  IPR019024 Ribonuclease H2 subunit B, wHTH domain [PF09468] (3-93)
  IPR040456 Ribonuclease H2 subunit B [PTHR13383] (4-164)

Secondary structure (DSSP, 8-state):
--TTGGGTEEEEEETTEEEEEE-HHHHHHHHHHHHHHHHHHHHHTT----TTS---TT-PPPGGGSSTTHHHHHHHHHHHHHTTS-HHHHHHHHHHTT----------S----------PPP--------------------HHHHHHHHHHTTSPPGGGGGS---

Mean predicted aligned error: 18.28 Å

Sequence (166 aa):
ELSNLKQIATKKEVGDLILWQYNEKNTLEWLTPKIDKVAKVLVNQQINVNQNAAISSSFKLSETIIHSTDEQYKRYAYDIISEYLHIDIQKSLLKHLELPEIVECNKRKANENNDVNKKMKHVQVEFDEKPKVEKTVIPKLSAKDKALKKAATGTKSISSFFKKSV